Protein AF-A0A1H7AQE1-F1 (afdb_monomer_lite)

Secondary structure (DSSP, 8-state):
-PPPPP-SPP-HHHHHHHTT----HHHHHHHHHHHHHHHHHHHHHHHHHTSGGGTTPPPSS-------------

pLDDT: mean 81.77, std 14.85, range [41.16, 96.75]

Sequence (74 aa):
MQTPPPTQPVDVAALARCAALNLSAERLAAVDAILSAWIPAANELSRKMSEPAHQSLLPVTTFTHAHEQPEEGA

Structure (mmCIF, N/CA/C/O backbone):
data_AF-A0A1H7AQE1-F1
#
_entry.id   AF-A0A1H7AQE1-F1
#
loop_
_atom_site.group_PDB
_atom_site.id
_atom_site.type_symbol
_atom_site.label_atom_id
_atom_site.label_alt_id
_atom_site.label_comp_id
_atom_site.label_asym_id
_atom_site.label_entity_id
_atom_site.label_seq_id
_atom_site.pdbx_PDB_ins_code
_atom_site.Cartn_x
_atom_site.Cartn_y
_atom_site.Cartn_z
_atom_site.occupancy
_atom_site.B_iso_or_equiv
_atom_site.auth_seq_id
_atom_site.auth_comp_id
_atom_site.auth_asym_id
_atom_site.auth_atom_id
_atom_site.pdbx_PDB_model_num
ATOM 1 N N . MET A 1 1 ? -2.174 -2.263 -23.916 1.00 41.16 1 MET A N 1
ATOM 2 C CA . MET A 1 1 ? -2.989 -1.097 -23.511 1.00 41.16 1 MET A CA 1
ATOM 3 C C . MET A 1 1 ? -2.863 -0.978 -21.999 1.00 41.16 1 MET A C 1
ATOM 5 O O . MET A 1 1 ? -3.369 -1.857 -21.318 1.00 41.16 1 MET A O 1
ATOM 9 N N . GLN A 1 2 ? -2.108 -0.007 -21.474 1.00 54.69 2 GLN A N 1
ATOM 10 C CA . GLN A 1 2 ? -2.094 0.248 -20.026 1.00 54.69 2 GLN A CA 1
ATOM 11 C C . GLN A 1 2 ? -3.374 0.998 -19.666 1.00 54.69 2 GLN A C 1
ATOM 13 O O . GLN A 1 2 ? -3.655 2.049 -20.242 1.00 54.69 2 GLN A O 1
ATOM 18 N N . THR A 1 3 ? -4.166 0.435 -18.759 1.00 56.97 3 THR A N 1
ATOM 19 C CA . THR A 1 3 ? -5.336 1.119 -18.209 1.00 56.97 3 THR A CA 1
ATOM 20 C C . THR A 1 3 ? -4.845 2.326 -17.408 1.00 56.97 3 THR A C 1
ATOM 22 O O . THR A 1 3 ? -3.976 2.146 -16.551 1.00 56.97 3 THR A O 1
ATOM 25 N N . PRO A 1 4 ? -5.340 3.548 -17.674 1.00 58.53 4 PRO A N 1
ATOM 26 C CA . PRO A 1 4 ? -4.967 4.705 -16.875 1.00 58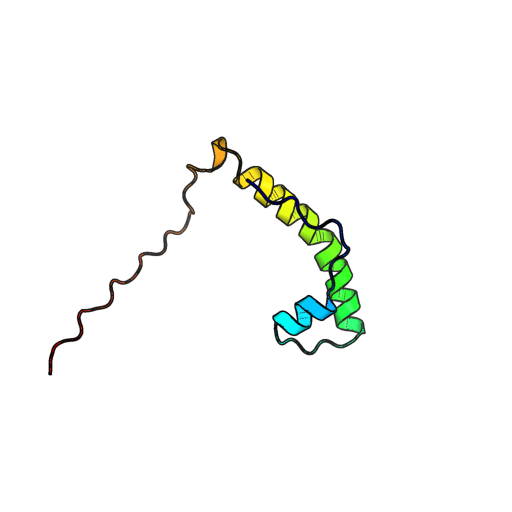.53 4 PRO A CA 1
ATOM 27 C C . PRO A 1 4 ? -5.357 4.468 -15.409 1.00 58.53 4 PRO A C 1
ATOM 29 O O . PRO A 1 4 ? -6.396 3.848 -15.151 1.00 58.53 4 PRO A O 1
ATOM 32 N N . PRO A 1 5 ? -4.537 4.923 -14.445 1.00 63.56 5 PRO A N 1
ATOM 33 C CA . PRO A 1 5 ? -4.844 4.737 -13.038 1.00 63.56 5 PRO A CA 1
ATOM 34 C C . PRO A 1 5 ? -6.174 5.431 -12.698 1.00 63.56 5 PRO A C 1
ATOM 36 O O . PRO A 1 5 ? -6.466 6.498 -13.250 1.00 63.56 5 PRO A O 1
ATOM 39 N N . PRO A 1 6 ? -6.997 4.840 -11.816 1.00 62.34 6 PRO A N 1
ATOM 40 C CA . PRO A 1 6 ? -8.248 5.455 -11.396 1.00 62.34 6 PRO A CA 1
ATOM 41 C C . PRO A 1 6 ? -7.976 6.832 -10.776 1.00 62.34 6 PRO A C 1
ATOM 43 O O . PRO A 1 6 ? -7.067 6.994 -9.968 1.00 62.34 6 PRO A O 1
ATOM 46 N N . THR A 1 7 ? -8.773 7.828 -11.164 1.00 62.28 7 THR A N 1
ATOM 47 C CA . THR A 1 7 ? -8.669 9.221 -10.690 1.00 62.28 7 THR A CA 1
ATOM 48 C C . THR A 1 7 ? -9.443 9.476 -9.396 1.00 62.28 7 THR A C 1
ATOM 50 O O . THR A 1 7 ? -9.421 10.586 -8.867 1.00 62.28 7 THR A O 1
ATOM 53 N N . GLN A 1 8 ? -10.156 8.466 -8.899 1.00 67.94 8 GLN A N 1
ATOM 54 C CA . GLN A 1 8 ? -10.922 8.552 -7.663 1.00 67.94 8 GLN A CA 1
ATOM 55 C C . GLN A 1 8 ? -9.995 8.431 -6.444 1.00 67.94 8 GLN A C 1
ATOM 57 O O . GLN A 1 8 ? -9.026 7.667 -6.493 1.00 67.94 8 GLN A O 1
ATOM 62 N N . PRO A 1 9 ? -10.288 9.153 -5.346 1.00 72.56 9 PRO A N 1
ATOM 63 C CA . PRO A 1 9 ? -9.585 8.961 -4.087 1.00 72.56 9 PRO A CA 1
ATOM 64 C C . PRO A 1 9 ? -9.722 7.508 -3.621 1.00 72.56 9 PRO A C 1
ATOM 66 O O . PRO A 1 9 ? -10.741 6.850 -3.837 1.00 72.56 9 PRO A O 1
ATOM 69 N N . VAL A 1 10 ? -8.659 7.002 -3.006 1.00 84.25 10 VAL A N 1
ATOM 70 C CA . VAL A 1 10 ? -8.559 5.607 -2.581 1.00 84.25 10 VAL A CA 1
ATOM 71 C C . VAL A 1 10 ? -9.489 5.371 -1.395 1.00 84.25 10 VAL A C 1
ATOM 73 O O . VAL A 1 10 ? -9.364 6.022 -0.363 1.00 84.25 10 VAL A O 1
ATOM 76 N N . ASP A 1 11 ? -10.404 4.410 -1.519 1.00 91.50 11 ASP A N 1
ATOM 77 C CA . ASP A 1 11 ? -11.238 3.977 -0.397 1.00 91.50 11 ASP A CA 1
ATOM 78 C C . ASP A 1 11 ? -10.433 3.046 0.525 1.00 91.50 11 ASP A C 1
ATOM 80 O O . ASP A 1 11 ? -10.362 1.827 0.332 1.00 91.50 11 ASP A O 1
ATOM 84 N N . VAL A 1 12 ? -9.815 3.630 1.552 1.00 92.88 12 VAL A N 1
ATOM 85 C CA . VAL A 1 12 ? -9.012 2.906 2.550 1.00 92.88 12 VAL A CA 1
ATOM 86 C C . VAL A 1 12 ? -9.846 1.891 3.332 1.00 92.88 12 VAL A C 1
ATOM 88 O O . VAL A 1 12 ? -9.340 0.828 3.698 1.00 92.88 12 VAL A O 1
ATOM 91 N N . ALA A 1 13 ? -11.136 2.157 3.552 1.00 93.38 13 ALA A N 1
ATOM 92 C CA . ALA A 1 13 ? -12.016 1.214 4.230 1.00 93.38 13 ALA A CA 1
ATOM 93 C C . ALA A 1 13 ? -12.310 -0.004 3.343 1.00 93.38 13 ALA A C 1
ATOM 95 O O . ALA A 1 13 ? -12.359 -1.128 3.846 1.00 93.38 13 ALA A O 1
ATOM 96 N N . ALA A 1 14 ? -12.472 0.184 2.030 1.00 93.50 14 ALA A N 1
ATOM 97 C CA . ALA A 1 14 ? -12.563 -0.928 1.086 1.00 93.50 14 ALA A CA 1
ATOM 98 C C . ALA A 1 14 ? -11.283 -1.762 1.064 1.00 93.50 14 ALA A C 1
ATOM 100 O O . ALA A 1 14 ? -11.367 -2.984 1.165 1.00 93.50 14 ALA A O 1
ATOM 101 N N . LEU A 1 15 ? -10.113 -1.122 1.020 1.00 94.00 15 LEU A N 1
ATOM 102 C CA . LEU A 1 15 ? -8.834 -1.832 1.066 1.00 94.00 15 LEU A CA 1
ATOM 103 C C . LEU A 1 15 ? -8.659 -2.632 2.362 1.00 94.00 15 LEU A C 1
ATOM 105 O O . LEU A 1 15 ? -8.246 -3.789 2.311 1.00 94.00 15 LEU A O 1
ATOM 109 N N . ALA A 1 16 ? -9.034 -2.064 3.512 1.00 95.94 16 ALA A N 1
ATOM 110 C CA . ALA A 1 16 ? -9.007 -2.773 4.788 1.00 95.94 16 ALA A CA 1
ATOM 111 C C . ALA A 1 16 ? -9.912 -4.017 4.770 1.00 95.94 16 ALA A C 1
ATOM 113 O O . ALA A 1 16 ? -9.485 -5.088 5.202 1.00 95.94 16 ALA A O 1
ATOM 114 N N . ARG A 1 17 ? -11.122 -3.915 4.196 1.00 95.06 17 ARG A N 1
ATOM 115 C CA . ARG A 1 17 ? -12.021 -5.069 4.006 1.00 95.06 17 ARG A CA 1
ATOM 116 C C . ARG A 1 17 ? -11.412 -6.124 3.082 1.00 95.06 17 ARG A C 1
ATOM 118 O O . ARG A 1 17 ? -11.457 -7.302 3.419 1.00 95.06 17 ARG A O 1
ATOM 125 N N . CYS A 1 18 ? -10.819 -5.719 1.959 1.00 95.38 18 CYS A N 1
ATOM 126 C CA . CYS A 1 18 ? -10.143 -6.632 1.031 1.00 95.38 18 CYS A CA 1
ATOM 127 C C . CYS A 1 18 ? -8.970 -7.369 1.690 1.00 95.38 18 CYS A C 1
ATOM 129 O O . CYS A 1 18 ? -8.744 -8.539 1.401 1.00 95.38 18 CYS A O 1
ATOM 131 N N . ALA A 1 19 ? -8.257 -6.705 2.599 1.00 95.44 19 ALA A N 1
ATOM 132 C CA . ALA A 1 19 ? -7.171 -7.294 3.376 1.00 95.44 19 ALA A CA 1
ATOM 133 C C . ALA A 1 19 ? -7.650 -8.083 4.612 1.00 95.44 19 ALA A C 1
ATOM 135 O O . ALA A 1 19 ? -6.819 -8.551 5.388 1.00 95.44 19 ALA A O 1
ATOM 136 N N . ALA A 1 20 ? -8.966 -8.210 4.822 1.00 96.62 20 ALA A N 1
ATOM 137 C CA . ALA A 1 20 ? -9.570 -8.802 6.017 1.00 96.62 20 ALA A CA 1
ATOM 138 C C . ALA A 1 20 ? -9.070 -8.175 7.340 1.00 96.62 20 ALA A C 1
ATOM 140 O O . ALA A 1 20 ? -8.977 -8.843 8.371 1.00 96.62 20 ALA A O 1
ATOM 141 N N . LEU A 1 21 ? -8.759 -6.875 7.323 1.00 95.94 21 LEU A N 1
ATOM 142 C CA . LEU A 1 21 ? -8.294 -6.125 8.485 1.00 95.94 21 LEU A CA 1
ATOM 143 C C . LEU A 1 21 ? -9.453 -5.372 9.140 1.00 95.94 21 LEU A C 1
ATOM 145 O O . LEU A 1 21 ? -10.095 -4.523 8.521 1.00 95.94 21 LEU A O 1
ATOM 149 N N . ASN A 1 22 ? -9.677 -5.629 10.429 1.00 95.25 22 ASN A N 1
ATOM 150 C CA . ASN A 1 22 ? -10.599 -4.839 11.240 1.00 95.25 22 ASN A CA 1
ATOM 151 C C . ASN A 1 22 ? -9.857 -3.649 11.866 1.00 95.25 22 ASN A C 1
ATOM 153 O O . ASN A 1 22 ? -9.244 -3.771 12.928 1.00 95.25 22 ASN A O 1
ATOM 157 N N . LEU A 1 23 ? -9.856 -2.510 11.173 1.00 94.88 23 LEU A N 1
ATOM 158 C CA . LEU A 1 23 ? -9.164 -1.300 11.614 1.00 94.88 23 LEU A CA 1
ATOM 159 C C . LEU A 1 23 ? -10.121 -0.350 12.341 1.00 94.88 23 LEU A C 1
ATOM 161 O O . LEU A 1 23 ? -11.229 -0.089 11.877 1.00 94.88 23 LEU A O 1
ATOM 165 N N . SER A 1 24 ? -9.661 0.214 13.459 1.00 96.69 24 SER A N 1
ATOM 166 C CA . SER A 1 24 ? -10.344 1.334 14.112 1.00 96.69 24 SER A CA 1
ATOM 167 C C . SER A 1 24 ? -10.316 2.588 13.230 1.00 96.69 24 SER A C 1
ATOM 169 O O . SER A 1 24 ? -9.474 2.715 12.340 1.00 96.69 24 SER A O 1
ATOM 171 N N . ALA A 1 25 ? -11.191 3.557 13.513 1.00 95.12 25 ALA A N 1
ATOM 172 C CA . ALA A 1 25 ? -11.233 4.829 12.786 1.00 95.12 25 ALA A CA 1
ATOM 173 C C . ALA A 1 25 ? -9.889 5.586 12.820 1.00 95.12 25 ALA A C 1
ATOM 175 O O . ALA A 1 25 ? -9.444 6.106 11.802 1.00 95.12 25 ALA A O 1
ATOM 176 N N . GLU A 1 26 ? -9.206 5.584 13.968 1.00 96.56 26 GLU A N 1
ATOM 177 C CA . GLU A 1 26 ? -7.873 6.182 14.114 1.00 96.56 26 GLU A CA 1
ATOM 178 C C . GLU A 1 26 ? -6.839 5.499 13.207 1.00 96.56 26 GLU A C 1
ATOM 180 O O . GLU A 1 26 ? -6.065 6.165 12.519 1.00 96.56 26 GLU A O 1
ATOM 185 N N . ARG A 1 27 ? -6.862 4.160 13.139 1.00 96.75 27 ARG A N 1
ATOM 186 C CA . ARG A 1 27 ? -5.973 3.402 12.250 1.00 96.75 27 ARG A CA 1
ATOM 187 C C . ARG A 1 27 ? -6.290 3.639 10.781 1.00 96.75 27 ARG A C 1
ATOM 189 O O . ARG A 1 27 ? -5.358 3.720 9.989 1.00 96.75 27 ARG A O 1
ATOM 196 N N . LEU A 1 28 ? -7.565 3.763 10.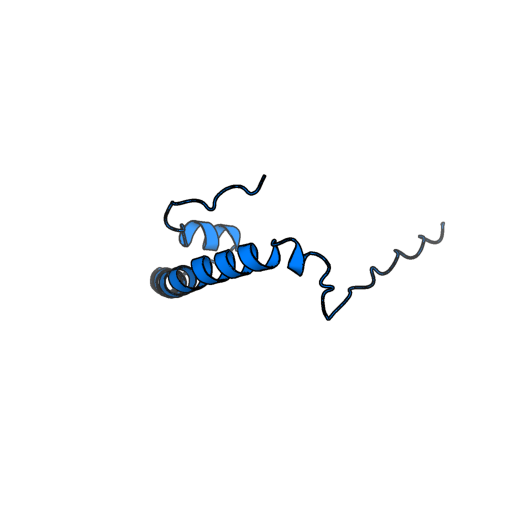417 1.00 96.19 28 LEU A N 1
ATOM 197 C CA . LEU A 1 28 ? -7.958 4.106 9.050 1.00 96.19 28 LEU A CA 1
ATOM 198 C C . LEU A 1 28 ? -7.386 5.468 8.642 1.00 96.19 28 LEU A C 1
ATOM 200 O O . LEU A 1 28 ? -6.778 5.561 7.581 1.00 96.19 28 LEU A O 1
ATOM 204 N N . ALA A 1 29 ? -7.489 6.484 9.504 1.00 93.94 29 ALA A N 1
ATOM 205 C CA . ALA A 1 29 ? -6.927 7.809 9.237 1.00 93.94 29 ALA A CA 1
ATOM 206 C C . ALA A 1 29 ? -5.390 7.791 9.114 1.00 93.94 29 ALA A C 1
ATOM 208 O O . ALA A 1 29 ? -4.826 8.427 8.225 1.00 93.94 29 ALA A O 1
ATOM 209 N N . ALA A 1 30 ? -4.700 7.026 9.967 1.00 95.44 30 ALA A N 1
ATOM 210 C CA . ALA A 1 30 ? -3.247 6.880 9.882 1.00 95.44 30 ALA A CA 1
ATOM 211 C C . ALA A 1 30 ? -2.803 6.185 8.580 1.00 95.44 30 ALA A C 1
ATOM 213 O O . ALA A 1 30 ? -1.826 6.597 7.955 1.00 95.44 30 ALA A O 1
ATOM 214 N N . VAL A 1 31 ? -3.525 5.143 8.157 1.00 95.44 31 VAL A N 1
ATOM 215 C CA . VAL A 1 31 ? -3.248 4.423 6.904 1.00 95.44 31 VAL A CA 1
ATOM 216 C C . VAL A 1 31 ? -3.542 5.300 5.688 1.00 95.44 31 VAL A C 1
ATOM 218 O O . VAL A 1 31 ? -2.765 5.275 4.738 1.00 95.44 31 VAL A O 1
ATOM 221 N N . AS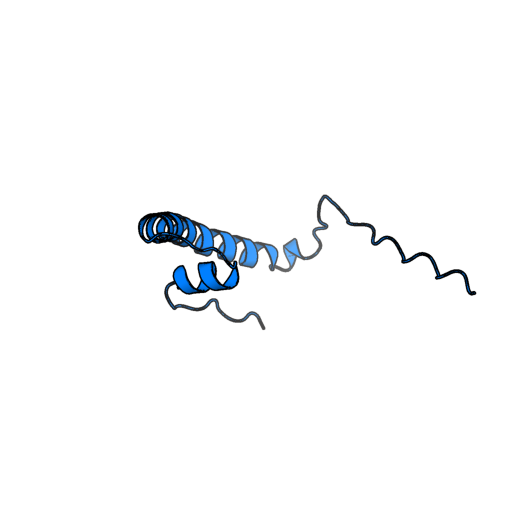P A 1 32 ? -4.605 6.101 5.723 1.00 94.38 32 ASP A N 1
ATOM 222 C CA . ASP A 1 32 ? -4.961 7.021 4.639 1.00 94.38 32 ASP A CA 1
ATOM 223 C C . ASP A 1 32 ? -3.840 8.015 4.317 1.00 94.38 32 ASP A C 1
ATOM 225 O O . ASP A 1 32 ? -3.445 8.154 3.157 1.00 94.38 32 ASP A O 1
ATOM 229 N N . ALA A 1 33 ? -3.237 8.619 5.345 1.00 91.50 33 ALA A N 1
ATOM 230 C CA . ALA A 1 33 ? -2.101 9.521 5.172 1.00 91.50 33 ALA A CA 1
ATOM 231 C C . ALA A 1 33 ? -0.894 8.828 4.509 1.00 91.50 33 ALA A C 1
ATOM 233 O O . ALA A 1 33 ? -0.232 9.407 3.645 1.00 91.50 33 ALA A O 1
ATOM 234 N N . ILE A 1 34 ? -0.620 7.573 4.883 1.00 94.25 34 ILE A N 1
ATOM 235 C CA . ILE A 1 34 ? 0.485 6.785 4.321 1.00 94.25 34 ILE A CA 1
ATOM 236 C C . ILE A 1 34 ? 0.195 6.422 2.862 1.00 94.25 34 ILE A C 1
ATOM 238 O O . ILE A 1 34 ? 1.023 6.666 1.982 1.00 94.25 34 ILE A O 1
ATOM 242 N N . LEU A 1 35 ? -0.983 5.857 2.589 1.00 93.06 35 LEU A N 1
ATOM 243 C CA . LEU A 1 35 ? -1.368 5.410 1.252 1.00 93.06 35 LEU A CA 1
ATOM 244 C C . LEU A 1 35 ? -1.462 6.578 0.268 1.00 93.06 35 LEU A C 1
ATOM 246 O O . LEU A 1 35 ? -1.013 6.442 -0.870 1.00 93.06 35 LEU A O 1
ATOM 250 N N . SER A 1 36 ? -1.947 7.736 0.717 1.00 90.25 36 SER A N 1
ATOM 251 C CA . SER A 1 36 ? -1.991 8.961 -0.088 1.00 90.25 36 SER A CA 1
ATOM 252 C C . SER A 1 36 ? -0.606 9.402 -0.570 1.00 90.25 36 SER A C 1
ATOM 254 O O . SER A 1 36 ? -0.473 9.890 -1.690 1.00 90.25 36 SER A O 1
ATOM 256 N N . ALA A 1 37 ? 0.442 9.189 0.232 1.00 90.19 37 ALA A N 1
ATOM 257 C CA . ALA A 1 37 ? 1.818 9.475 -0.172 1.00 90.19 37 ALA A CA 1
ATOM 258 C C . ALA A 1 37 ? 2.428 8.357 -1.038 1.00 90.19 37 ALA A C 1
ATOM 260 O O . ALA A 1 37 ? 3.169 8.627 -1.984 1.00 90.19 37 ALA A O 1
ATOM 261 N N . TRP A 1 38 ? 2.141 7.093 -0.717 1.00 93.88 38 TRP A N 1
ATOM 262 C CA . TRP A 1 38 ? 2.813 5.943 -1.329 1.00 93.88 38 TRP A CA 1
ATOM 263 C C . TRP A 1 38 ? 2.248 5.550 -2.691 1.00 93.88 38 TRP A C 1
ATOM 265 O O . TRP A 1 38 ? 3.017 5.185 -3.578 1.00 93.88 38 TRP A O 1
ATOM 275 N N . ILE A 1 39 ? 0.930 5.630 -2.884 1.00 90.88 39 ILE A N 1
ATOM 276 C CA . ILE A 1 39 ? 0.276 5.170 -4.116 1.00 90.88 39 ILE A CA 1
ATOM 277 C C . ILE A 1 39 ? 0.777 5.936 -5.352 1.0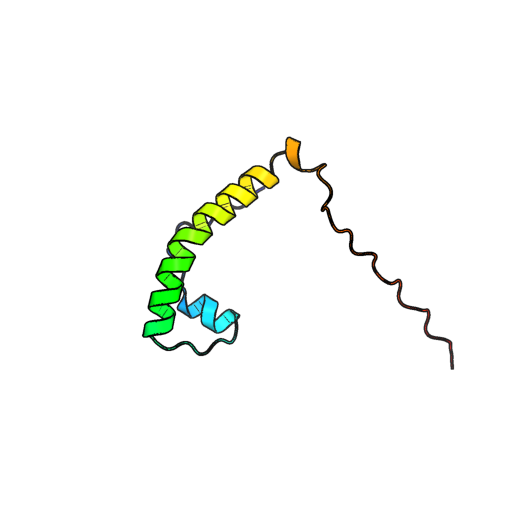0 90.88 39 ILE A C 1
ATOM 279 O O . ILE A 1 39 ? 1.160 5.280 -6.324 1.00 90.88 39 ILE A O 1
ATOM 283 N N . PRO A 1 40 ? 0.875 7.282 -5.346 1.00 90.31 40 PRO A N 1
ATOM 284 C CA . PRO A 1 40 ? 1.435 8.010 -6.484 1.00 90.31 40 PRO A CA 1
ATOM 285 C C . PRO A 1 40 ? 2.884 7.607 -6.792 1.00 90.31 40 PRO A C 1
ATOM 287 O O . PRO A 1 40 ? 3.233 7.397 -7.953 1.00 90.31 40 PRO A O 1
ATOM 290 N N . ALA A 1 41 ? 3.718 7.442 -5.761 1.00 90.00 41 ALA A N 1
ATOM 291 C CA . ALA A 1 41 ? 5.118 7.060 -5.923 1.00 90.00 41 ALA A CA 1
ATOM 292 C C . ALA A 1 41 ? 5.274 5.637 -6.490 1.00 90.00 41 ALA A C 1
ATOM 294 O O . ALA A 1 41 ? 6.078 5.414 -7.398 1.00 90.00 41 ALA A O 1
ATOM 295 N N . ALA A 1 42 ? 4.478 4.684 -6.000 1.00 92.06 42 ALA A N 1
ATOM 296 C CA . ALA A 1 42 ? 4.465 3.306 -6.487 1.00 92.06 42 ALA A CA 1
ATOM 297 C C . ALA A 1 42 ? 3.974 3.212 -7.942 1.00 92.06 42 ALA A C 1
ATOM 299 O O . ALA A 1 42 ? 4.536 2.460 -8.745 1.00 92.06 42 ALA A O 1
ATOM 300 N N . ASN A 1 43 ? 2.967 4.009 -8.306 1.00 90.69 43 ASN A N 1
ATOM 301 C CA . ASN A 1 43 ? 2.470 4.085 -9.679 1.00 90.69 43 ASN A CA 1
ATOM 302 C C . ASN A 1 43 ? 3.520 4.672 -10.629 1.00 90.69 43 ASN A C 1
ATOM 304 O O . ASN A 1 43 ? 3.723 4.137 -11.718 1.00 90.69 43 ASN A O 1
ATOM 308 N N . GLU A 1 44 ? 4.235 5.720 -10.216 1.00 91.81 44 GLU A N 1
ATOM 309 C CA . GLU A 1 44 ? 5.312 6.298 -11.026 1.00 91.81 44 GLU A CA 1
ATOM 310 C C . GLU A 1 44 ? 6.480 5.320 -11.212 1.00 91.81 44 GLU A C 1
ATOM 312 O O . GLU A 1 44 ? 7.031 5.205 -12.308 1.00 91.81 44 GLU A O 1
ATOM 317 N N . LEU A 1 45 ? 6.835 4.561 -10.172 1.00 89.50 45 LEU A N 1
ATOM 318 C CA . LEU A 1 45 ? 7.811 3.481 -10.301 1.00 89.50 45 LEU A CA 1
ATOM 319 C C . LEU A 1 45 ? 7.327 2.406 -11.284 1.00 89.50 45 LEU A C 1
ATOM 321 O O . LEU A 1 45 ? 8.081 2.002 -12.166 1.00 89.50 45 LEU A O 1
ATOM 325 N N . SER A 1 46 ? 6.067 1.982 -11.175 1.00 88.69 46 SER A N 1
ATOM 326 C CA . SER A 1 46 ? 5.472 0.987 -12.076 1.00 88.69 46 SER A CA 1
ATOM 327 C C . SER A 1 46 ? 5.484 1.459 -13.531 1.00 88.69 46 SER A C 1
ATOM 329 O O . SER A 1 46 ? 5.813 0.684 -14.432 1.00 88.69 46 SER A O 1
ATOM 331 N N . ARG A 1 47 ? 5.195 2.745 -13.768 1.00 90.94 47 ARG A N 1
ATOM 332 C CA . ARG A 1 47 ? 5.285 3.374 -15.090 1.00 90.94 47 ARG A CA 1
ATOM 333 C C . ARG A 1 47 ? 6.705 3.279 -15.647 1.00 90.94 47 ARG A C 1
ATOM 335 O O . ARG A 1 47 ? 6.867 2.795 -16.762 1.00 90.94 47 ARG A O 1
ATOM 342 N N . LYS A 1 48 ? 7.718 3.674 -14.864 1.00 90.12 48 LYS A N 1
ATOM 343 C CA . LYS A 1 48 ? 9.138 3.591 -15.252 1.00 90.12 48 LYS A CA 1
ATOM 344 C C . LYS A 1 48 ? 9.555 2.158 -15.570 1.00 90.12 48 LYS A C 1
ATOM 346 O O . LYS A 1 48 ? 10.115 1.908 -16.629 1.00 90.12 48 LYS A O 1
ATOM 351 N N . MET A 1 49 ? 9.231 1.205 -14.698 1.00 85.19 49 MET A N 1
ATOM 352 C CA . MET A 1 49 ? 9.593 -0.207 -14.885 1.00 85.19 49 MET A CA 1
ATOM 353 C C . MET A 1 49 ? 8.879 -0.863 -16.073 1.00 85.19 49 MET A C 1
ATOM 355 O O . MET A 1 49 ? 9.361 -1.861 -16.599 1.00 85.19 49 MET A O 1
ATOM 359 N N . SER A 1 50 ? 7.759 -0.297 -16.526 1.00 87.00 50 SER A N 1
ATOM 360 C CA . SER A 1 50 ? 7.060 -0.764 -17.726 1.00 87.00 50 SER A CA 1
ATOM 361 C C . SER A 1 50 ? 7.668 -0.242 -19.036 1.00 87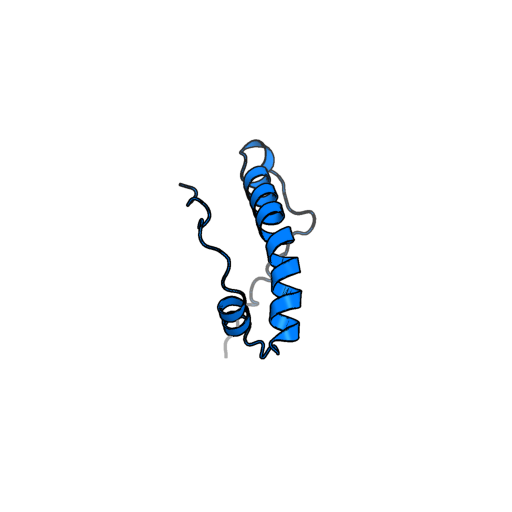.00 50 SER A C 1
ATOM 363 O O . SER A 1 50 ? 7.280 -0.709 -20.110 1.00 87.00 50 SER A O 1
ATOM 365 N N . GLU A 1 51 ? 8.586 0.730 -18.986 1.00 91.44 51 GLU A N 1
ATOM 366 C CA . GLU A 1 51 ? 9.250 1.266 -20.179 1.00 91.44 51 GLU A CA 1
ATOM 367 C C . GLU A 1 51 ? 10.087 0.174 -20.874 1.00 91.44 51 GLU A C 1
ATOM 369 O O . GLU A 1 51 ? 10.719 -0.631 -20.186 1.00 91.44 51 GLU A O 1
ATOM 374 N N . PRO A 1 52 ? 10.155 0.139 -22.224 1.00 88.56 52 PRO A N 1
ATOM 375 C CA . PRO A 1 52 ? 10.856 -0.920 -22.961 1.00 88.56 52 PRO A CA 1
ATOM 376 C C . PRO A 1 52 ? 12.308 -1.142 -22.525 1.00 88.56 52 PRO A C 1
ATOM 378 O O . PRO A 1 52 ? 12.776 -2.276 -22.507 1.00 88.56 52 PRO A O 1
ATOM 381 N N . ALA A 1 53 ? 13.000 -0.074 -22.115 1.00 87.62 53 ALA A N 1
ATOM 382 C CA . ALA A 1 53 ? 14.377 -0.129 -21.628 1.00 87.62 53 ALA A CA 1
ATOM 383 C C . ALA A 1 53 ? 14.550 -0.981 -20.355 1.00 87.62 53 ALA A C 1
ATOM 385 O O . ALA A 1 53 ? 15.647 -1.463 -20.087 1.00 87.62 53 ALA A O 1
ATOM 386 N N . HIS A 1 54 ? 13.481 -1.177 -19.580 1.00 83.50 54 HIS A N 1
ATOM 387 C CA . HIS A 1 54 ? 13.505 -1.891 -18.304 1.00 83.50 54 HIS A CA 1
ATOM 388 C C . HIS A 1 54 ? 12.868 -3.288 -18.381 1.00 83.50 54 HIS A C 1
ATOM 390 O O . HIS A 1 54 ? 12.981 -4.059 -17.433 1.00 83.50 54 HIS A O 1
ATOM 396 N N . GLN A 1 55 ? 12.249 -3.654 -19.510 1.00 81.94 55 GLN A N 1
ATOM 397 C CA . GLN A 1 55 ? 11.559 -4.943 -19.675 1.00 81.94 55 GLN A CA 1
ATOM 398 C C . GLN A 1 55 ? 12.515 -6.143 -19.758 1.00 81.94 55 GLN A C 1
ATOM 400 O O . GLN A 1 55 ? 12.110 -7.265 -19.473 1.00 81.94 55 GLN A O 1
ATOM 405 N N . SER A 1 56 ? 13.780 -5.920 -20.129 1.00 82.31 56 SER A N 1
ATOM 406 C CA . SER A 1 56 ? 14.816 -6.961 -20.146 1.00 82.31 56 SER A CA 1
ATOM 407 C C . SER A 1 56 ? 15.549 -7.113 -18.810 1.00 82.31 56 SER A C 1
ATOM 409 O O . SER A 1 56 ? 16.478 -7.916 -18.718 1.00 82.31 56 SER A O 1
ATOM 411 N N . LEU A 1 57 ? 15.192 -6.329 -17.785 1.00 79.25 57 LEU A N 1
ATOM 412 C CA . LEU A 1 57 ? 15.792 -6.452 -16.460 1.00 79.25 57 LEU A CA 1
ATOM 413 C C . LEU A 1 57 ? 15.263 -7.710 -15.772 1.00 79.25 57 LEU A C 1
ATOM 415 O O . LEU A 1 57 ? 14.057 -7.891 -15.608 1.00 79.25 57 LEU A O 1
ATOM 419 N N . LEU A 1 58 ? 16.183 -8.574 -15.347 1.00 71.25 58 LEU A N 1
ATOM 420 C CA . LEU A 1 58 ? 15.857 -9.752 -14.553 1.00 71.25 58 LEU A CA 1
ATOM 421 C C . LEU A 1 58 ? 15.811 -9.380 -13.063 1.00 71.25 58 LEU A C 1
ATOM 423 O O . LEU A 1 58 ? 16.663 -8.613 -12.603 1.00 71.25 58 LEU A O 1
ATOM 427 N N . PRO A 1 59 ? 14.860 -9.927 -12.285 1.00 71.62 59 PRO A N 1
ATOM 428 C CA . PRO A 1 59 ? 14.891 -9.813 -10.834 1.00 71.62 59 PRO A CA 1
ATOM 429 C C . PRO A 1 59 ? 16.213 -10.350 -10.273 1.00 71.62 59 PRO A C 1
ATOM 431 O O . PRO A 1 59 ? 16.713 -11.377 -10.730 1.00 71.62 59 PRO A O 1
ATOM 434 N N . VAL A 1 60 ? 16.749 -9.693 -9.240 1.00 80.50 60 VAL A N 1
ATOM 435 C CA . VAL A 1 60 ? 17.972 -10.151 -8.548 1.00 80.50 60 VAL A CA 1
ATOM 436 C C . VAL A 1 60 ? 17.807 -11.551 -7.945 1.00 80.50 60 VAL A C 1
ATOM 438 O O . VAL A 1 60 ? 18.766 -12.314 -7.868 1.00 80.50 60 VAL A O 1
ATOM 441 N N . THR A 1 61 ? 16.575 -11.905 -7.572 1.00 77.19 61 THR A N 1
ATOM 442 C CA . THR A 1 61 ? 16.211 -13.224 -7.057 1.00 77.19 61 THR A CA 1
ATOM 443 C C . THR A 1 61 ? 15.295 -13.915 -8.054 1.00 77.19 61 THR A C 1
ATOM 445 O O . THR A 1 61 ? 14.194 -13.438 -8.329 1.00 77.19 61 THR A O 1
ATOM 448 N N . THR A 1 62 ? 15.729 -15.061 -8.568 1.00 71.38 62 THR A N 1
ATOM 449 C CA . THR A 1 62 ? 14.903 -15.945 -9.391 1.00 71.38 62 THR A CA 1
ATOM 450 C C . THR A 1 62 ? 14.322 -17.048 -8.512 1.00 71.38 62 THR A C 1
ATOM 452 O O . THR A 1 62 ? 15.044 -17.721 -7.780 1.00 71.38 62 THR A O 1
ATOM 455 N N . PHE A 1 63 ? 13.001 -17.230 -8.551 1.00 73.00 63 PHE A N 1
ATOM 456 C CA . PHE A 1 63 ? 12.359 -18.367 -7.894 1.00 73.00 63 PHE A CA 1
ATOM 457 C C . PHE A 1 63 ? 12.402 -19.564 -8.843 1.00 73.00 63 PHE A C 1
ATOM 459 O O . PHE A 1 63 ? 11.698 -19.590 -9.854 1.00 73.00 63 PHE A O 1
ATOM 466 N N . THR A 1 64 ? 13.219 -20.565 -8.526 1.00 74.19 64 THR A N 1
ATOM 467 C CA . THR A 1 64 ? 13.126 -21.873 -9.176 1.00 74.19 64 THR A CA 1
ATOM 468 C C . THR A 1 64 ? 11.822 -22.520 -8.727 1.00 74.19 64 THR A C 1
ATOM 470 O O . THR A 1 64 ? 11.676 -22.841 -7.547 1.00 74.19 64 THR A O 1
ATOM 473 N N . HIS A 1 65 ? 10.859 -22.685 -9.637 1.00 67.38 65 HIS A N 1
ATOM 474 C CA . HIS A 1 65 ? 9.704 -23.529 -9.348 1.00 67.38 65 HIS A CA 1
ATOM 475 C C . HIS A 1 65 ? 10.240 -24.931 -9.056 1.00 67.38 65 HIS A C 1
ATOM 477 O O . HIS A 1 65 ? 10.931 -25.513 -9.894 1.00 67.38 65 HIS A O 1
ATOM 483 N N . ALA A 1 66 ? 9.971 -25.457 -7.861 1.00 64.56 66 ALA A N 1
ATOM 484 C CA . ALA A 1 66 ? 10.129 -26.881 -7.636 1.00 64.56 66 ALA A CA 1
ATOM 485 C C . ALA A 1 66 ? 9.143 -27.557 -8.592 1.00 64.56 66 ALA A C 1
ATOM 487 O O . ALA A 1 66 ? 7.936 -27.370 -8.457 1.00 64.56 66 ALA A O 1
ATOM 488 N N . HIS A 1 67 ? 9.645 -28.259 -9.608 1.00 63.09 67 HIS A N 1
ATOM 489 C CA . HIS A 1 67 ? 8.798 -29.175 -10.356 1.00 6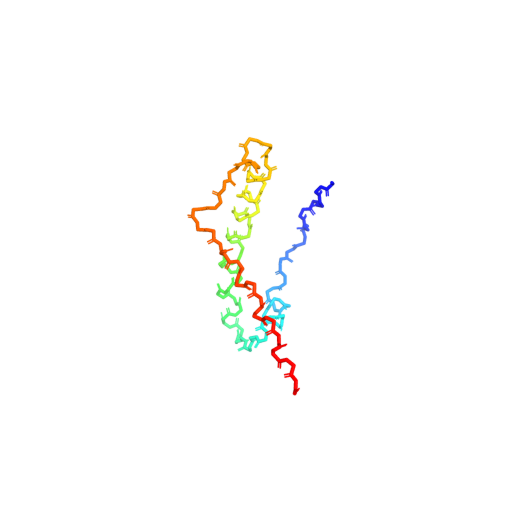3.09 67 HIS A CA 1
ATOM 490 C C . HIS A 1 67 ? 8.180 -30.133 -9.336 1.00 63.09 67 HIS A C 1
ATOM 492 O O . HIS A 1 67 ? 8.915 -30.732 -8.547 1.00 63.09 67 HIS A O 1
ATOM 498 N N . GLU A 1 68 ? 6.848 -30.212 -9.313 1.00 59.78 68 GLU A N 1
ATOM 499 C CA . GLU A 1 68 ? 6.119 -31.216 -8.542 1.00 59.78 68 GLU A CA 1
ATOM 500 C C . GLU A 1 68 ? 6.790 -32.571 -8.788 1.00 59.78 68 GLU A C 1
ATOM 502 O O . GLU A 1 68 ? 7.013 -32.969 -9.937 1.00 59.78 68 GLU A O 1
ATOM 507 N N . GLN A 1 69 ? 7.211 -33.240 -7.712 1.00 62.50 69 GLN A N 1
ATOM 508 C CA . GLN A 1 69 ? 7.695 -34.608 -7.833 1.00 62.50 69 GLN A CA 1
ATOM 509 C C . GLN A 1 69 ? 6.530 -35.442 -8.387 1.00 62.50 69 GLN A C 1
ATOM 511 O O . GLN A 1 69 ? 5.416 -35.285 -7.883 1.00 62.50 69 GLN A O 1
ATOM 516 N N . PRO A 1 70 ? 6.744 -36.273 -9.425 1.00 54.56 70 PRO A N 1
ATOM 517 C CA . PRO A 1 70 ? 5.687 -37.134 -9.932 1.00 54.56 70 PRO A CA 1
ATOM 518 C C . PRO A 1 70 ? 5.126 -37.953 -8.769 1.00 54.56 70 PRO A C 1
ATOM 520 O O . PRO A 1 70 ? 5.903 -38.543 -8.019 1.00 54.56 70 PRO A O 1
ATOM 523 N N . GLU A 1 71 ? 3.802 -37.964 -8.610 1.00 61.66 71 GLU A N 1
ATOM 524 C CA . GLU A 1 71 ? 3.142 -38.851 -7.657 1.00 61.66 71 GLU A CA 1
ATOM 525 C C . GLU A 1 71 ? 3.530 -40.293 -8.013 1.00 61.66 71 GLU A C 1
ATOM 527 O O . GLU A 1 71 ? 3.194 -40.793 -9.091 1.00 61.66 71 GLU A O 1
ATOM 532 N N . GLU A 1 72 ? 4.316 -40.941 -7.150 1.00 55.41 72 GLU A N 1
ATOM 533 C CA . GLU A 1 72 ? 4.636 -42.359 -7.285 1.00 55.41 72 GLU A CA 1
ATOM 534 C C . GLU A 1 72 ? 3.325 -43.141 -7.176 1.00 55.41 72 GLU A C 1
ATOM 536 O O . GLU A 1 72 ? 2.624 -43.080 -6.165 1.00 55.41 72 GLU A O 1
ATOM 541 N N . GLY A 1 73 ? 2.963 -43.797 -8.280 1.00 55.50 73 GLY A N 1
ATOM 542 C CA . GLY A 1 73 ? 1.740 -44.575 -8.408 1.00 55.50 73 GLY A CA 1
ATOM 543 C C . GLY A 1 73 ? 1.602 -45.639 -7.317 1.00 55.50 73 GLY A C 1
ATOM 544 O O . GLY A 1 73 ? 2.591 -46.218 -6.869 1.00 55.50 73 GLY A O 1
ATOM 545 N N . ALA A 1 74 ? 0.341 -45.838 -6.928 1.00 48.00 74 ALA A N 1
ATOM 546 C CA . ALA A 1 74 ? -0.175 -46.796 -5.950 1.00 48.00 74 ALA A CA 1
ATOM 547 C C . ALA A 1 74 ? 0.348 -48.236 -6.084 1.00 48.00 74 ALA A C 1
ATOM 549 O O . ALA A 1 74 ? 0.570 -48.696 -7.228 1.00 48.00 74 ALA A O 1
#

Radius of gyration: 19.54 Å; chains: 1; bounding box: 30×56×38 Å

Foldseek 3Di:
DDDPPDPDQDPLVVVCVVVVHDDDPVRSVVVSVVCVVVVVVVVVVVVVCPPPVNVPDDPPDDDDPPDPDPDDDD